Protein AF-A0A7C4IMY2-F1 (afdb_monomer_lite)

Radius of gyration: 18.2 Å; chains: 1; bounding box: 49×24×47 Å

Sequence (149 aa):
MHENELIKAVLPYSKYAHGFFSAMVILLFFYQGSLGLRMRSRRRSGVRPEARSIRRHRKFGPVLVILVISGFSGGIASVFLQWQDYFMYPVHFLNGLTVISLAAVTFLVSRKIRAKETTWRTVHYFIGVLILILLILQAYFGIRMLFAL

Structure (mmCIF, N/CA/C/O backbone):
data_AF-A0A7C4IMY2-F1
#
_entry.id   AF-A0A7C4IMY2-F1
#
loop_
_atom_site.group_PDB
_atom_site.id
_atom_site.type_symbol
_atom_site.label_atom_id
_atom_site.label_alt_id
_atom_site.label_comp_id
_atom_site.label_asym_id
_atom_site.label_entity_id
_atom_site.label_seq_id
_atom_site.pdbx_PDB_ins_code
_atom_site.Cartn_x
_atom_site.Cartn_y
_atom_site.Cartn_z
_atom_site.occupancy
_atom_site.B_iso_or_equiv
_atom_site.auth_seq_id
_atom_site.auth_comp_id
_atom_site.auth_asym_id
_atom_site.auth_atom_id
_atom_site.pdbx_PDB_model_num
ATOM 1 N N . MET A 1 1 ? 31.955 7.241 -21.931 1.00 57.44 1 MET A N 1
ATOM 2 C CA . MET A 1 1 ? 31.625 5.998 -22.675 1.00 57.44 1 MET A CA 1
ATOM 3 C C . MET A 1 1 ? 31.371 4.801 -21.755 1.00 57.44 1 MET A C 1
ATOM 5 O O . MET A 1 1 ? 30.384 4.124 -21.980 1.00 57.44 1 MET A O 1
ATOM 9 N N . HIS A 1 2 ? 32.169 4.559 -20.706 1.00 59.28 2 HIS A N 1
ATOM 10 C CA . HIS A 1 2 ? 31.981 3.406 -19.799 1.00 59.28 2 HIS A CA 1
ATOM 11 C C . HIS A 1 2 ? 30.689 3.433 -18.951 1.00 59.28 2 HIS A C 1
ATOM 13 O O . HIS A 1 2 ? 30.080 2.396 -18.712 1.00 59.28 2 HIS A O 1
ATOM 19 N N . GLU A 1 3 ? 30.232 4.620 -18.547 1.00 61.66 3 GLU A N 1
ATOM 20 C CA . GLU A 1 3 ? 29.032 4.796 -17.710 1.00 61.66 3 GLU A CA 1
ATOM 21 C C . GLU A 1 3 ? 27.736 4.352 -18.417 1.00 61.66 3 GLU A C 1
ATOM 23 O O . GLU A 1 3 ? 26.876 3.713 -17.816 1.00 61.66 3 GLU A O 1
ATOM 28 N N . ASN A 1 4 ? 27.644 4.576 -19.733 1.00 71.31 4 ASN A N 1
ATOM 29 C CA . ASN A 1 4 ? 26.500 4.150 -20.544 1.00 71.31 4 ASN A CA 1
ATOM 30 C C . ASN A 1 4 ? 26.420 2.627 -20.711 1.00 71.31 4 ASN A C 1
ATOM 32 O O . ASN A 1 4 ? 25.322 2.087 -20.819 1.00 71.31 4 ASN A O 1
ATOM 36 N N . GLU A 1 5 ? 27.556 1.931 -20.721 1.00 78.12 5 GLU A N 1
ATOM 37 C CA . GLU A 1 5 ? 27.586 0.471 -20.858 1.00 78.12 5 GLU A CA 1
ATOM 38 C C . GLU A 1 5 ? 27.176 -0.221 -19.550 1.00 78.12 5 GLU A C 1
ATOM 40 O O . GLU A 1 5 ? 26.399 -1.175 -19.574 1.00 78.12 5 GLU A O 1
ATOM 45 N N . LEU A 1 6 ? 27.582 0.327 -18.398 1.00 78.19 6 LEU A N 1
ATOM 46 C CA . LEU A 1 6 ? 27.104 -0.121 -17.084 1.00 78.19 6 LEU A CA 1
ATOM 47 C C . LEU A 1 6 ? 25.593 0.080 -16.921 1.00 78.19 6 LEU A C 1
ATOM 49 O O . LEU A 1 6 ? 24.892 -0.842 -16.506 1.00 78.19 6 LEU A O 1
ATOM 53 N N . ILE A 1 7 ? 25.073 1.258 -17.277 1.00 78.06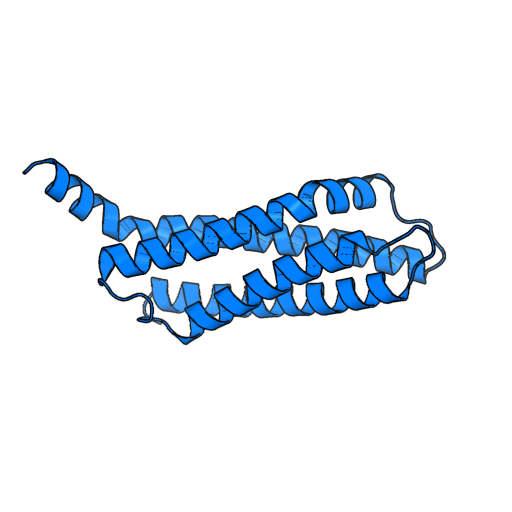 7 ILE A N 1
ATOM 54 C CA . ILE A 1 7 ? 23.635 1.542 -17.189 1.00 78.06 7 ILE A CA 1
ATOM 55 C C . ILE A 1 7 ? 22.845 0.560 -18.063 1.00 78.06 7 ILE A C 1
ATOM 57 O O . ILE A 1 7 ? 21.920 -0.086 -17.571 1.00 78.06 7 ILE A O 1
ATOM 61 N N . LYS A 1 8 ? 23.246 0.357 -19.323 1.00 77.69 8 LYS A N 1
ATOM 62 C CA . LYS A 1 8 ? 22.601 -0.621 -20.216 1.00 77.6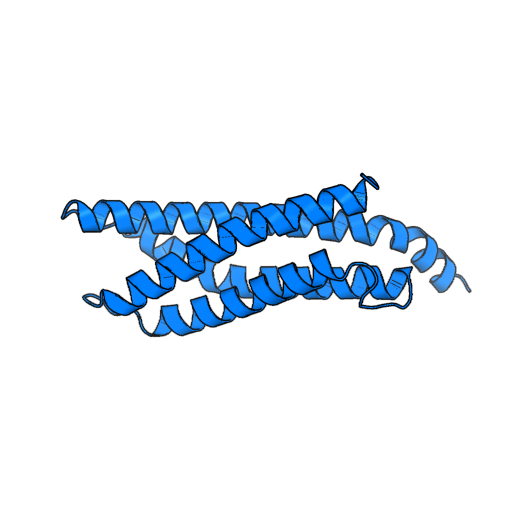9 8 LYS A CA 1
ATOM 63 C C . LYS A 1 8 ? 22.651 -2.050 -19.672 1.00 77.69 8 LYS A C 1
ATOM 65 O O . LYS A 1 8 ? 21.683 -2.785 -19.845 1.00 77.69 8 LYS A O 1
ATOM 70 N N . ALA A 1 9 ? 23.736 -2.436 -19.002 1.00 82.44 9 ALA A N 1
ATOM 71 C CA . ALA A 1 9 ? 23.870 -3.765 -18.413 1.00 82.44 9 ALA A CA 1
ATOM 72 C C . ALA A 1 9 ? 22.959 -3.975 -17.189 1.00 82.44 9 ALA A C 1
ATOM 74 O O . ALA A 1 9 ? 22.466 -5.082 -16.981 1.00 82.44 9 ALA A O 1
ATOM 75 N N . VAL A 1 10 ? 22.707 -2.934 -16.384 1.00 82.94 10 VAL A N 1
ATOM 76 C CA . VAL A 1 10 ? 21.915 -3.044 -15.143 1.00 82.94 10 VAL A CA 1
ATOM 77 C C . VAL A 1 10 ? 20.420 -2.787 -15.360 1.00 82.94 10 VAL A C 1
ATOM 79 O O . VAL A 1 10 ? 19.589 -3.394 -14.681 1.00 82.94 10 VAL A O 1
ATOM 82 N N . LEU A 1 11 ? 20.047 -1.934 -16.320 1.00 83.81 11 LEU A N 1
ATOM 83 C CA . LEU A 1 11 ? 18.653 -1.550 -16.582 1.00 83.81 11 LEU A CA 1
ATOM 84 C C . LEU A 1 11 ? 17.671 -2.731 -16.712 1.00 83.81 11 LEU A C 1
ATOM 86 O O . LEU A 1 11 ? 16.604 -2.656 -16.094 1.00 83.81 11 LEU A O 1
ATOM 90 N N . PRO A 1 12 ? 17.994 -3.845 -17.402 1.00 85.00 12 PRO A N 1
ATOM 91 C CA . PRO A 1 12 ? 17.093 -4.993 -17.509 1.00 85.00 12 PRO A CA 1
ATOM 92 C C . PRO A 1 12 ? 16.742 -5.647 -16.167 1.00 85.00 12 PRO A C 1
ATOM 94 O O . PRO A 1 12 ? 15.715 -6.321 -16.068 1.00 85.00 12 PRO A O 1
ATOM 97 N N . TYR A 1 13 ? 17.568 -5.455 -15.133 1.00 90.00 13 TYR A N 1
ATOM 98 C CA . TYR A 1 13 ? 17.344 -6.012 -13.799 1.00 90.00 13 TYR A CA 1
ATOM 99 C C . TYR A 1 13 ? 16.444 -5.140 -12.915 1.00 90.00 13 TYR A C 1
ATOM 101 O O . TYR A 1 13 ? 15.894 -5.635 -11.928 1.00 90.00 13 TYR A O 1
ATOM 109 N N . SER A 1 14 ? 16.234 -3.871 -13.283 1.00 90.31 14 SER A N 1
ATOM 110 C CA . SER A 1 14 ? 15.395 -2.928 -12.527 1.00 90.31 14 SER A CA 1
ATOM 111 C C . SER A 1 14 ? 13.966 -3.444 -12.325 1.00 90.31 14 SER A C 1
ATOM 113 O O . SER A 1 14 ? 13.435 -3.363 -11.217 1.00 90.31 14 SER A O 1
ATOM 115 N N . LYS A 1 15 ? 13.379 -4.093 -13.342 1.00 90.25 15 LYS A N 1
ATOM 116 C CA . LYS A 1 15 ? 12.045 -4.711 -13.257 1.00 90.25 15 LYS A CA 1
ATOM 117 C C . LYS A 1 15 ? 11.963 -5.810 -12.192 1.00 90.25 15 LYS A C 1
ATOM 119 O O . LYS A 1 15 ? 10.968 -5.889 -11.475 1.00 90.25 15 LYS A O 1
ATOM 124 N N . TYR A 1 16 ? 13.012 -6.625 -12.038 1.00 93.62 16 TYR A N 1
ATOM 125 C CA . TYR A 1 16 ? 13.053 -7.679 -11.020 1.00 93.62 16 TYR A CA 1
ATOM 126 C C . TYR A 1 16 ? 13.269 -7.093 -9.627 1.00 93.62 16 TYR A C 1
ATOM 128 O O . TYR A 1 16 ? 12.611 -7.522 -8.682 1.00 93.62 16 TYR A O 1
ATOM 136 N N . ALA A 1 17 ? 14.132 -6.080 -9.500 1.00 94.50 17 ALA A N 1
ATOM 137 C CA . ALA A 1 17 ? 14.343 -5.373 -8.240 1.00 94.50 17 ALA A CA 1
ATOM 138 C C . ALA A 1 17 ? 13.050 -4.692 -7.754 1.00 94.50 17 ALA A C 1
ATOM 140 O O . ALA A 1 17 ? 12.644 -4.881 -6.605 1.00 94.50 1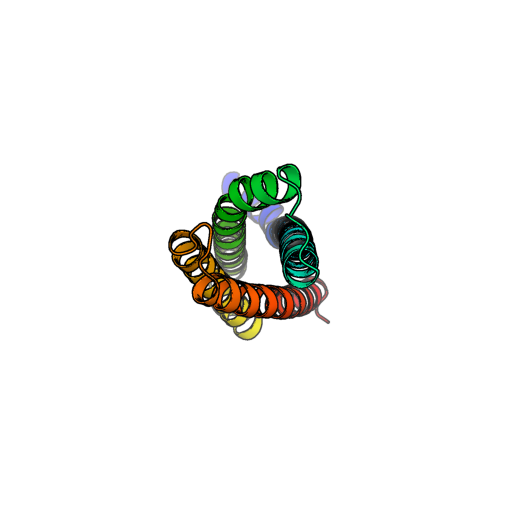7 ALA A O 1
ATOM 141 N N . HIS A 1 18 ? 12.358 -3.969 -8.642 1.00 95.25 18 HIS A N 1
ATOM 142 C CA . HIS A 1 18 ? 11.052 -3.374 -8.362 1.00 95.25 18 HIS A CA 1
ATOM 143 C C . HIS A 1 18 ? 10.004 -4.438 -8.006 1.00 95.25 18 HIS A C 1
ATOM 145 O O . HIS A 1 18 ? 9.288 -4.281 -7.014 1.00 95.25 18 HIS A O 1
ATOM 151 N N . GLY A 1 19 ? 9.927 -5.529 -8.776 1.00 96.25 19 GLY A N 1
ATOM 152 C CA . GLY A 1 19 ? 8.991 -6.626 -8.530 1.00 96.25 19 GLY A CA 1
ATOM 153 C C . GLY A 1 19 ? 9.209 -7.291 -7.169 1.00 96.25 19 GLY A C 1
ATOM 154 O O . GLY A 1 19 ? 8.261 -7.446 -6.399 1.00 96.25 19 GLY A O 1
ATOM 155 N N . PHE A 1 20 ? 10.460 -7.610 -6.826 1.00 97.19 20 PHE A N 1
ATOM 156 C CA . PHE A 1 20 ? 10.823 -8.198 -5.536 1.00 97.19 20 PHE A CA 1
ATOM 157 C C . PHE A 1 20 ? 10.5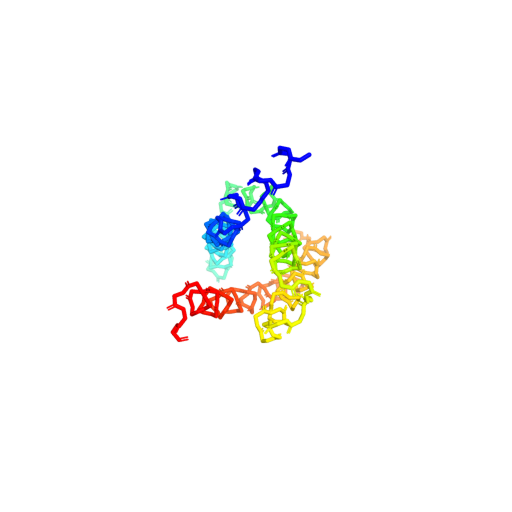11 -7.257 -4.367 1.00 97.19 20 PHE A C 1
ATOM 159 O O . PHE A 1 20 ? 9.856 -7.660 -3.402 1.00 97.19 20 PHE A O 1
ATOM 166 N N . PHE A 1 21 ? 10.919 -5.988 -4.465 1.00 98.19 21 PHE A N 1
ATOM 167 C CA . PHE A 1 21 ? 10.608 -4.979 -3.453 1.00 98.19 21 PHE A CA 1
ATOM 168 C C . PHE A 1 21 ? 9.093 -4.850 -3.245 1.00 98.19 21 PHE A C 1
ATOM 170 O O . PHE A 1 21 ? 8.607 -4.911 -2.114 1.00 98.19 21 PHE A O 1
ATOM 177 N N . SER A 1 22 ? 8.332 -4.738 -4.334 1.00 98.12 22 SER A N 1
ATOM 178 C CA . SER A 1 22 ? 6.876 -4.591 -4.281 1.00 98.12 22 SER A CA 1
ATOM 179 C C . SER A 1 22 ? 6.197 -5.826 -3.691 1.00 98.12 22 SER A C 1
ATOM 181 O O . SER A 1 22 ? 5.287 -5.683 -2.878 1.00 98.12 22 SER A O 1
ATOM 183 N N . ALA A 1 23 ? 6.676 -7.034 -4.003 1.00 98.25 23 ALA A N 1
ATOM 184 C CA . ALA A 1 23 ? 6.185 -8.266 -3.388 1.00 98.25 23 ALA A CA 1
ATOM 185 C C . ALA A 1 23 ? 6.389 -8.266 -1.863 1.00 98.25 23 ALA A C 1
ATOM 187 O O . ALA A 1 23 ? 5.463 -8.589 -1.116 1.00 98.25 23 ALA A O 1
ATOM 188 N N . MET A 1 24 ? 7.558 -7.832 -1.377 1.00 98.69 24 MET A N 1
ATOM 189 C CA . MET A 1 24 ? 7.810 -7.690 0.063 1.00 98.69 24 MET A CA 1
ATOM 190 C C . MET A 1 24 ? 6.867 -6.669 0.708 1.00 98.69 24 MET A C 1
ATOM 192 O O . MET A 1 24 ? 6.284 -6.943 1.758 1.00 98.69 24 MET A O 1
ATOM 196 N N . VAL A 1 25 ? 6.658 -5.515 0.068 1.00 98.69 25 VAL A N 1
ATOM 197 C CA . VAL A 1 25 ? 5.709 -4.501 0.551 1.00 98.69 25 VAL A CA 1
ATOM 198 C C . VAL A 1 25 ? 4.290 -5.069 0.622 1.00 98.69 25 VAL A C 1
ATOM 200 O O . VAL A 1 25 ? 3.626 -4.902 1.644 1.00 98.69 25 VAL A O 1
ATOM 203 N N . ILE A 1 26 ? 3.840 -5.805 -0.397 1.00 98.75 26 ILE A N 1
ATOM 204 C CA . ILE A 1 26 ? 2.521 -6.455 -0.417 1.00 98.75 26 ILE A CA 1
ATOM 205 C C . ILE A 1 26 ? 2.361 -7.409 0.772 1.00 98.75 26 ILE A C 1
ATOM 207 O O . ILE A 1 26 ? 1.376 -7.309 1.507 1.00 98.75 26 ILE A O 1
ATOM 211 N N . LEU A 1 27 ? 3.341 -8.279 1.032 1.00 98.75 27 LEU A N 1
ATOM 212 C CA . LEU A 1 27 ? 3.308 -9.184 2.188 1.00 98.75 27 LEU A CA 1
ATOM 213 C C . LEU A 1 27 ? 3.216 -8.422 3.518 1.00 98.75 27 LEU A C 1
ATOM 215 O O . LEU A 1 27 ? 2.460 -8.809 4.414 1.00 98.75 27 LEU A O 1
ATOM 219 N N . LEU A 1 28 ? 3.931 -7.301 3.644 1.00 98.75 28 LEU A N 1
ATOM 220 C CA . LEU A 1 28 ? 3.844 -6.444 4.825 1.00 98.75 28 LEU A CA 1
ATOM 221 C C . LEU A 1 28 ? 2.457 -5.796 4.975 1.00 98.75 28 LEU A C 1
ATOM 223 O O . LEU A 1 28 ? 1.964 -5.686 6.103 1.00 98.75 28 LEU A O 1
ATOM 227 N N . PHE A 1 29 ? 1.799 -5.413 3.876 1.00 98.75 29 PHE A N 1
ATOM 228 C CA . PHE A 1 29 ? 0.411 -4.938 3.894 1.00 98.75 29 PHE A CA 1
ATOM 229 C C . PHE A 1 29 ? -0.552 -6.026 4.370 1.00 98.75 29 PHE A C 1
ATOM 231 O O . PHE A 1 29 ? -1.377 -5.755 5.244 1.00 98.75 29 PHE A O 1
ATOM 238 N N . PHE A 1 30 ? -0.413 -7.266 3.892 1.00 98.81 30 PHE A N 1
ATOM 239 C CA . PHE A 1 30 ? -1.211 -8.396 4.382 1.00 98.81 30 PHE A CA 1
ATOM 240 C C . PHE A 1 30 ? -0.986 -8.656 5.871 1.00 98.81 30 PHE A C 1
ATOM 242 O O . PHE A 1 30 ? -1.945 -8.834 6.627 1.00 98.81 30 PHE A O 1
ATOM 249 N N . TYR A 1 31 ? 0.264 -8.592 6.331 1.00 98.69 31 TYR A N 1
ATOM 250 C CA . TYR A 1 31 ? 0.570 -8.674 7.755 1.00 98.69 31 TYR A CA 1
ATOM 251 C C . TYR A 1 31 ? -0.118 -7.551 8.551 1.00 98.69 31 TYR A C 1
ATOM 253 O O . TYR A 1 31 ? -0.762 -7.829 9.567 1.00 98.69 31 TYR A O 1
ATOM 261 N N . GLN A 1 32 ? -0.072 -6.300 8.083 1.00 98.56 32 GLN A N 1
ATOM 262 C CA . GLN A 1 32 ? -0.780 -5.183 8.721 1.00 98.56 32 GLN A CA 1
ATOM 263 C C . GLN A 1 32 ? -2.301 -5.353 8.715 1.00 98.56 32 GLN A C 1
ATOM 265 O O . GLN A 1 32 ? -2.950 -5.088 9.733 1.00 98.56 32 GLN A O 1
ATOM 270 N N . GLY A 1 33 ? -2.859 -5.856 7.615 1.00 98.50 33 GLY A N 1
ATOM 271 C CA . GLY A 1 33 ? -4.263 -6.232 7.498 1.00 98.50 33 GLY A CA 1
ATOM 272 C C . GLY A 1 33 ? -4.656 -7.282 8.536 1.00 98.50 33 GLY A C 1
ATOM 273 O O . GLY A 1 33 ? -5.651 -7.109 9.240 1.00 98.50 33 GLY A O 1
ATOM 274 N N . SER A 1 34 ? -3.827 -8.313 8.724 1.00 98.56 34 SER A N 1
ATOM 275 C CA . SER A 1 34 ? -4.057 -9.366 9.723 1.00 98.56 34 SER A CA 1
ATOM 276 C C . SER A 1 34 ? -4.106 -8.817 11.157 1.00 98.56 34 SER A C 1
ATOM 278 O O . SER A 1 34 ? -4.986 -9.189 11.941 1.00 98.56 34 SER A O 1
ATOM 280 N N . LEU A 1 35 ? -3.226 -7.862 11.498 1.00 98.44 35 LEU A N 1
ATOM 281 C CA . LEU A 1 35 ? -3.253 -7.174 12.792 1.00 98.44 35 LEU A CA 1
ATOM 282 C C . LEU A 1 35 ? -4.551 -6.369 12.949 1.00 98.44 35 LEU A C 1
ATOM 284 O O . LEU A 1 35 ? -5.193 -6.428 14.002 1.00 98.44 35 LEU A O 1
ATOM 288 N N . GLY A 1 36 ? -4.958 -5.652 11.896 1.00 97.44 36 GLY A N 1
ATOM 289 C CA . GLY A 1 36 ? -6.221 -4.916 11.816 1.00 97.44 36 GLY A CA 1
ATOM 290 C C . GLY A 1 36 ? -7.441 -5.798 12.083 1.00 97.44 36 GLY A C 1
ATOM 291 O O . GLY A 1 36 ? -8.253 -5.491 12.964 1.00 97.44 36 GLY A O 1
ATOM 292 N N . LEU A 1 37 ? -7.533 -6.928 11.378 1.00 97.94 37 LEU A N 1
ATOM 293 C CA . LEU A 1 37 ? -8.607 -7.913 11.511 1.00 97.94 37 LEU A CA 1
ATOM 294 C C . LEU A 1 37 ? -8.655 -8.515 12.914 1.00 97.94 37 LEU A C 1
ATOM 296 O O . LEU A 1 37 ? -9.717 -8.512 13.538 1.00 97.94 37 LEU A O 1
ATOM 300 N N . ARG A 1 38 ? -7.511 -8.936 13.468 1.00 97.12 38 ARG A N 1
ATOM 301 C CA . ARG A 1 38 ? -7.433 -9.478 14.834 1.00 97.12 38 ARG A CA 1
ATOM 302 C C . ARG A 1 38 ? -7.923 -8.467 15.872 1.00 97.12 38 ARG A C 1
ATOM 304 O O . ARG A 1 38 ? -8.696 -8.812 16.767 1.00 97.12 38 ARG A O 1
ATOM 311 N N . MET A 1 39 ? -7.517 -7.201 15.745 1.00 96.00 39 MET A N 1
ATOM 312 C CA . MET A 1 39 ? -7.987 -6.134 16.632 1.00 96.00 39 MET A CA 1
ATOM 313 C C . MET A 1 39 ? -9.487 -5.867 16.487 1.00 96.00 39 MET A C 1
ATOM 315 O O . MET A 1 39 ? -10.152 -5.599 17.488 1.00 96.00 39 MET A O 1
ATOM 319 N N . ARG A 1 40 ? -10.023 -5.897 15.262 1.00 95.38 40 ARG A N 1
ATOM 320 C CA . ARG A 1 40 ? -11.457 -5.711 15.003 1.00 95.38 40 ARG A CA 1
ATOM 321 C C . ARG A 1 40 ? -12.272 -6.867 15.581 1.00 95.38 40 ARG A C 1
ATOM 323 O O . ARG A 1 40 ? -13.255 -6.603 16.267 1.00 95.38 40 ARG A O 1
ATOM 330 N N . SER A 1 41 ? -11.827 -8.104 15.366 1.00 96.12 41 SER A N 1
ATOM 331 C CA . SER A 1 41 ? -12.470 -9.319 15.872 1.00 96.12 41 SER A CA 1
ATOM 332 C C . SER A 1 41 ? -12.582 -9.304 17.394 1.00 96.12 41 SER A C 1
ATOM 334 O O . SER A 1 41 ? -13.683 -9.436 17.917 1.00 96.12 41 SER A O 1
ATOM 336 N N . ARG A 1 42 ? -11.478 -9.032 18.111 1.00 96.00 42 ARG A N 1
ATOM 337 C CA . ARG A 1 42 ? -11.497 -8.949 19.583 1.00 96.00 42 ARG A CA 1
ATOM 338 C C . ARG A 1 42 ? -12.470 -7.881 20.097 1.00 96.00 42 ARG A C 1
ATOM 340 O O . ARG A 1 42 ? -13.241 -8.154 21.006 1.00 96.00 42 ARG A O 1
ATOM 347 N N . ARG A 1 43 ? -12.505 -6.685 19.488 1.00 93.06 43 ARG A N 1
ATOM 348 C CA . ARG A 1 43 ? -13.467 -5.636 19.897 1.00 93.06 43 ARG A CA 1
ATOM 349 C C . ARG A 1 43 ? -14.914 -6.076 19.712 1.00 93.06 43 ARG A C 1
ATOM 351 O O . ARG A 1 43 ? -15.731 -5.792 20.577 1.00 93.06 43 ARG A O 1
ATOM 358 N N . ARG A 1 44 ? -15.223 -6.741 18.594 1.00 93.81 44 ARG A N 1
ATOM 359 C CA . ARG A 1 44 ? -16.574 -7.248 18.312 1.00 93.81 44 ARG A CA 1
ATOM 360 C C . ARG A 1 44 ? -17.001 -8.344 19.287 1.00 93.81 44 ARG A C 1
ATOM 362 O O . ARG A 1 44 ? -18.182 -8.434 19.577 1.00 93.81 44 ARG A O 1
ATOM 369 N N . SER A 1 45 ? -16.057 -9.107 19.833 1.00 95.81 45 SER A N 1
ATOM 370 C CA . SER A 1 45 ? -16.319 -10.110 20.870 1.00 95.81 45 SER A CA 1
ATOM 371 C C . SER A 1 45 ? -16.284 -9.548 22.301 1.00 95.81 45 SER A C 1
ATOM 373 O O . SER A 1 45 ? -16.172 -10.319 23.247 1.00 95.81 45 SER A O 1
ATOM 375 N N . GLY A 1 46 ? -16.275 -8.221 22.489 1.00 93.62 46 GLY A N 1
ATOM 376 C CA . GLY A 1 46 ? -16.194 -7.588 23.815 1.00 93.62 46 GLY A CA 1
ATOM 377 C C . GLY A 1 46 ? -14.819 -7.671 24.494 1.00 93.62 46 GLY A C 1
ATOM 378 O O . GLY A 1 46 ? -14.640 -7.171 25.603 1.00 93.62 46 GLY A O 1
ATOM 379 N N . VAL A 1 47 ? -13.812 -8.246 23.830 1.00 94.56 47 VAL A N 1
ATOM 380 C CA . VAL A 1 47 ? -12.466 -8.443 24.381 1.00 94.56 47 VAL A CA 1
ATOM 381 C C . VAL A 1 47 ? -11.555 -7.278 23.993 1.00 94.56 47 VAL A C 1
ATOM 383 O O . VAL A 1 47 ? -11.485 -6.844 22.838 1.00 94.56 47 VAL A O 1
ATOM 386 N N . ARG A 1 48 ? -10.779 -6.764 24.953 1.00 92.50 48 ARG A N 1
ATOM 387 C CA . ARG A 1 48 ? -9.778 -5.727 24.660 1.00 92.50 48 ARG A CA 1
ATOM 388 C C . ARG A 1 48 ? -8.711 -6.276 23.694 1.00 92.50 48 ARG A C 1
ATOM 390 O O . ARG A 1 48 ? -8.174 -7.358 23.930 1.00 92.50 48 ARG A O 1
ATOM 397 N N . PRO A 1 49 ? -8.364 -5.559 22.608 1.00 93.69 49 PRO A N 1
ATOM 398 C CA . PRO A 1 49 ? -7.296 -6.001 21.721 1.00 93.69 49 PRO A CA 1
ATOM 399 C C . PRO A 1 49 ? -5.936 -6.012 22.410 1.00 93.69 49 PRO A C 1
ATOM 401 O O . PRO A 1 49 ? -5.641 -5.157 23.242 1.00 93.69 49 PRO A O 1
ATOM 404 N N . GLU A 1 50 ? -5.076 -6.928 21.980 1.00 95.00 50 GLU A N 1
ATOM 405 C CA . GLU A 1 50 ? -3.704 -7.039 22.469 1.00 95.00 50 GLU A CA 1
ATOM 406 C C . GLU A 1 50 ? -2.915 -5.739 22.247 1.00 95.00 50 GLU A C 1
ATOM 408 O O . GLU A 1 50 ? -2.792 -5.247 21.118 1.00 95.00 50 GLU A O 1
ATOM 413 N N . ALA A 1 51 ? -2.291 -5.229 23.312 1.00 95.31 51 ALA A N 1
ATOM 414 C CA . ALA A 1 51 ? -1.470 -4.020 23.257 1.00 95.31 51 ALA A CA 1
ATOM 415 C C . ALA A 1 51 ? -0.316 -4.139 22.243 1.00 95.31 51 ALA A C 1
ATOM 417 O O . ALA A 1 51 ? 0.013 -3.175 21.549 1.00 95.31 51 ALA A O 1
ATOM 418 N N . ARG A 1 52 ? 0.273 -5.337 22.100 1.00 95.94 52 ARG A N 1
ATOM 419 C CA . ARG A 1 52 ? 1.336 -5.616 21.118 1.00 95.94 52 ARG A CA 1
ATOM 420 C C . ARG A 1 52 ? 0.847 -5.437 19.680 1.00 95.94 52 ARG A C 1
ATOM 422 O O . ARG A 1 52 ? 1.550 -4.814 18.885 1.00 95.94 52 ARG A O 1
ATOM 429 N N . SER A 1 53 ? -0.345 -5.939 19.364 1.00 95.94 53 SER A N 1
ATOM 430 C CA . SER A 1 53 ? -0.958 -5.828 18.036 1.00 95.94 53 SER A CA 1
ATOM 431 C C . SER A 1 53 ? -1.290 -4.371 17.702 1.00 95.94 53 SER A C 1
ATOM 433 O O . SER A 1 53 ? -0.927 -3.893 16.629 1.00 95.94 53 SER A O 1
ATOM 435 N N . ILE A 1 54 ? -1.850 -3.621 18.661 1.00 95.75 5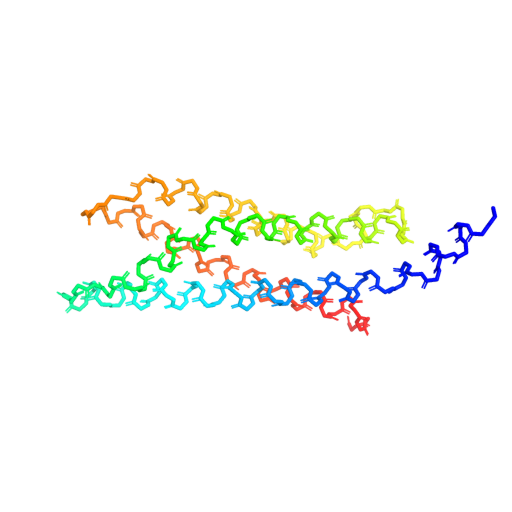4 ILE A N 1
ATOM 436 C CA . ILE A 1 54 ? -2.091 -2.175 18.514 1.00 95.75 54 ILE A CA 1
ATOM 437 C C . ILE A 1 54 ? -0.780 -1.425 18.252 1.00 95.75 54 ILE A C 1
ATOM 439 O O . ILE A 1 54 ? -0.699 -0.633 17.312 1.00 95.75 54 ILE A O 1
ATOM 443 N N . ARG A 1 55 ? 0.253 -1.673 19.069 1.00 97.38 55 ARG A N 1
ATOM 444 C CA . ARG A 1 55 ? 1.551 -0.995 18.956 1.00 97.38 55 ARG A CA 1
ATOM 445 C C . ARG A 1 55 ? 2.202 -1.256 17.603 1.00 97.38 55 ARG A C 1
ATOM 447 O O . ARG A 1 55 ? 2.655 -0.316 16.963 1.00 97.38 55 ARG A O 1
ATOM 454 N N . ARG A 1 56 ? 2.229 -2.515 17.158 1.00 98.19 56 ARG A N 1
ATOM 455 C CA . ARG A 1 56 ? 2.792 -2.897 15.855 1.00 98.19 56 ARG A CA 1
ATOM 456 C C . ARG A 1 56 ? 2.036 -2.250 14.703 1.00 98.19 56 ARG A C 1
ATOM 458 O O . ARG A 1 56 ? 2.675 -1.713 13.806 1.00 98.19 56 ARG A O 1
ATOM 465 N N . HIS A 1 57 ? 0.706 -2.257 14.754 1.00 97.88 57 HIS A N 1
ATOM 466 C CA . HIS A 1 57 ? -0.100 -1.678 13.688 1.00 97.88 57 HIS A CA 1
ATOM 467 C C . HIS A 1 57 ? 0.114 -0.167 13.557 1.00 97.88 57 HIS A C 1
ATOM 469 O O . HIS A 1 57 ? 0.381 0.344 12.475 1.00 97.88 57 HIS A O 1
ATOM 475 N N . ARG A 1 58 ? 0.108 0.546 14.689 1.00 96.56 58 ARG A N 1
ATOM 476 C CA . ARG A 1 58 ? 0.337 1.997 14.718 1.00 96.56 58 ARG A CA 1
ATOM 477 C C . ARG A 1 58 ? 1.766 2.395 14.357 1.00 96.56 58 ARG A C 1
ATOM 479 O O . ARG A 1 58 ? 1.947 3.409 13.700 1.00 96.56 58 ARG A O 1
ATOM 486 N N . LYS A 1 59 ? 2.769 1.623 14.791 1.00 97.25 59 LYS A N 1
ATOM 487 C CA . LYS A 1 59 ? 4.183 1.934 14.535 1.00 97.25 59 LYS A CA 1
ATOM 488 C C . LYS A 1 59 ? 4.553 1.734 13.065 1.00 97.25 59 LYS A C 1
ATOM 490 O O . LYS A 1 59 ? 5.242 2.570 12.499 1.00 97.25 59 LYS A O 1
ATOM 495 N N . PHE A 1 60 ? 4.119 0.627 12.464 1.00 98.00 60 PHE A N 1
ATOM 496 C CA . PHE A 1 60 ? 4.553 0.247 11.117 1.00 98.00 60 PHE A CA 1
ATOM 497 C C . PHE A 1 60 ? 3.602 0.703 10.005 1.00 98.00 60 PHE A C 1
ATOM 499 O O . PHE A 1 60 ? 4.038 0.796 8.864 1.00 98.00 60 PHE A O 1
ATOM 506 N N . GLY A 1 61 ? 2.342 1.033 10.309 1.00 97.50 61 GLY A N 1
ATOM 507 C CA . GLY A 1 61 ? 1.389 1.546 9.317 1.00 97.50 61 GLY A CA 1
ATOM 508 C C . GLY A 1 61 ? 1.918 2.739 8.503 1.00 97.50 61 GLY A C 1
ATOM 509 O O . GLY A 1 61 ? 1.917 2.656 7.278 1.00 97.50 61 GLY A O 1
ATOM 510 N N . PRO A 1 62 ? 2.441 3.811 9.136 1.00 97.69 62 PRO A N 1
ATOM 511 C CA . PRO A 1 62 ? 3.007 4.953 8.410 1.00 97.69 62 PRO A CA 1
ATOM 512 C C . PRO A 1 62 ? 4.216 4.585 7.540 1.00 97.69 62 PRO A C 1
ATOM 514 O O . PRO A 1 62 ? 4.367 5.110 6.442 1.00 97.69 62 PRO A O 1
ATOM 517 N N . VAL A 1 63 ? 5.047 3.641 7.998 1.00 98.50 63 VAL A N 1
ATOM 518 C CA . VAL A 1 63 ? 6.204 3.151 7.232 1.00 98.50 63 VAL A CA 1
ATOM 519 C C . VAL A 1 63 ? 5.746 2.472 5.942 1.00 98.50 63 VAL A C 1
ATOM 521 O O . VAL A 1 63 ? 6.336 2.707 4.895 1.00 98.50 63 VAL A O 1
ATOM 524 N N . LEU A 1 64 ? 4.663 1.689 5.979 1.00 98.19 64 LEU A N 1
ATOM 525 C CA . LEU A 1 64 ? 4.139 1.044 4.771 1.00 98.19 64 LEU A CA 1
ATOM 526 C C . LEU A 1 64 ? 3.622 2.034 3.729 1.00 98.19 64 LEU A C 1
ATOM 528 O O . LEU A 1 64 ? 3.746 1.761 2.540 1.00 98.19 64 LEU A O 1
ATOM 532 N N . VAL A 1 65 ? 3.079 3.178 4.155 1.00 98.38 65 VAL A N 1
ATOM 533 C CA . VAL A 1 65 ? 2.661 4.237 3.223 1.00 98.38 65 VAL A CA 1
ATOM 534 C C . VAL A 1 65 ? 3.865 4.798 2.474 1.00 98.38 65 VAL A C 1
ATOM 536 O O . VAL A 1 65 ? 3.809 4.953 1.260 1.00 98.38 65 VAL A O 1
ATOM 539 N N . ILE A 1 66 ? 4.975 5.033 3.175 1.00 98.69 66 ILE A N 1
ATOM 540 C CA . ILE A 1 66 ? 6.221 5.476 2.540 1.00 98.69 66 ILE A CA 1
ATOM 541 C C . ILE A 1 66 ? 6.722 4.400 1.573 1.00 98.69 66 ILE A C 1
ATOM 543 O O . ILE A 1 66 ? 6.984 4.701 0.415 1.00 98.69 66 ILE A O 1
ATOM 547 N N . LEU A 1 67 ? 6.784 3.140 2.013 1.00 98.69 67 LEU A N 1
ATOM 548 C CA . LEU A 1 67 ? 7.293 2.044 1.187 1.00 98.69 67 LEU A CA 1
ATOM 549 C C . LEU A 1 67 ? 6.472 1.820 -0.087 1.00 98.69 67 LEU A C 1
ATOM 551 O O . LEU A 1 67 ? 7.059 1.590 -1.140 1.00 98.69 67 LEU A O 1
ATOM 555 N N . VAL A 1 68 ? 5.138 1.897 -0.027 1.00 98.69 68 VAL A N 1
ATOM 556 C CA . VAL A 1 68 ? 4.306 1.712 -1.228 1.00 98.69 68 VAL A CA 1
ATOM 557 C C . VAL A 1 68 ? 4.437 2.884 -2.202 1.00 98.69 68 VAL A C 1
ATOM 559 O O . VAL A 1 68 ? 4.477 2.657 -3.408 1.00 98.69 68 VAL A O 1
ATOM 562 N N . ILE A 1 69 ? 4.597 4.116 -1.702 1.00 98.62 69 ILE A N 1
ATOM 563 C CA . ILE A 1 69 ? 4.897 5.287 -2.541 1.00 98.62 69 ILE A CA 1
ATOM 564 C C . ILE A 1 69 ? 6.275 5.129 -3.193 1.00 98.62 69 ILE A C 1
ATOM 566 O O . ILE A 1 69 ? 6.400 5.317 -4.398 1.00 98.62 69 ILE A O 1
ATOM 570 N N . SER A 1 70 ? 7.296 4.719 -2.435 1.00 98.50 70 SER A N 1
ATOM 571 C CA . SER A 1 70 ? 8.628 4.440 -2.982 1.00 98.50 70 SER A CA 1
ATOM 572 C C . SER A 1 70 ? 8.597 3.332 -4.036 1.00 98.50 70 SER A C 1
ATOM 574 O O . SER A 1 70 ? 9.252 3.457 -5.067 1.00 98.50 70 SER A O 1
ATOM 576 N N . GLY A 1 71 ? 7.810 2.276 -3.811 1.00 97.88 71 GLY A N 1
ATOM 577 C CA . GLY A 1 71 ? 7.609 1.199 -4.779 1.00 97.88 71 GLY A CA 1
ATOM 578 C C . GLY A 1 71 ? 6.992 1.704 -6.078 1.00 97.88 71 GLY A C 1
ATOM 579 O O . GLY A 1 71 ? 7.522 1.418 -7.148 1.00 97.88 71 GLY A O 1
ATOM 580 N N . PHE A 1 72 ? 5.934 2.512 -5.985 1.00 98.00 72 PHE A N 1
ATOM 581 C CA . PHE A 1 72 ? 5.300 3.151 -7.138 1.00 98.00 72 PHE A CA 1
ATOM 582 C C . PHE A 1 72 ? 6.281 4.042 -7.913 1.00 98.00 72 PHE A C 1
ATOM 584 O O . PHE A 1 72 ? 6.444 3.859 -9.117 1.00 98.00 72 PHE A O 1
ATOM 591 N N . SER A 1 73 ? 7.009 4.930 -7.228 1.00 97.19 73 SER A N 1
ATOM 592 C CA . SER A 1 73 ? 8.022 5.786 -7.859 1.00 97.19 73 SER A CA 1
ATOM 593 C C . SER A 1 73 ? 9.143 4.978 -8.520 1.00 97.19 73 SER A C 1
ATOM 595 O O . SER A 1 73 ? 9.564 5.304 -9.626 1.00 97.19 73 SER A O 1
ATOM 597 N N . GLY A 1 74 ? 9.602 3.896 -7.883 1.00 95.06 74 GLY A N 1
ATOM 598 C CA . GLY A 1 74 ? 10.593 2.986 -8.461 1.00 95.06 74 GLY A CA 1
ATOM 599 C C . GLY A 1 74 ? 10.077 2.252 -9.702 1.00 95.06 74 GLY A C 1
ATOM 600 O O . GLY A 1 74 ? 10.834 2.044 -10.649 1.00 95.06 74 GLY A O 1
ATOM 601 N N . GLY A 1 75 ? 8.787 1.906 -9.733 1.00 94.38 75 GLY A N 1
ATOM 602 C CA . GLY A 1 75 ? 8.131 1.332 -10.908 1.00 94.38 75 GLY A CA 1
ATOM 603 C C . GLY A 1 75 ? 8.105 2.313 -12.078 1.00 94.38 75 GLY A C 1
ATOM 604 O O . GLY A 1 75 ? 8.559 1.972 -13.166 1.00 94.38 75 GLY A O 1
ATOM 605 N N . ILE A 1 76 ? 7.678 3.557 -11.832 1.00 95.06 76 ILE A N 1
ATOM 606 C CA . ILE A 1 76 ? 7.707 4.642 -12.828 1.00 95.06 76 ILE A CA 1
ATOM 607 C C . ILE A 1 76 ? 9.121 4.837 -13.377 1.00 95.06 76 ILE A C 1
ATOM 609 O O . ILE A 1 76 ? 9.309 4.848 -14.592 1.00 95.06 76 ILE A O 1
ATOM 613 N N . ALA A 1 77 ? 10.115 4.953 -12.492 1.00 92.94 77 ALA A N 1
ATOM 614 C CA . ALA A 1 77 ? 11.506 5.128 -12.893 1.00 92.94 77 ALA A CA 1
ATOM 615 C C . ALA A 1 77 ? 12.002 3.955 -13.754 1.00 92.94 77 ALA A C 1
ATOM 617 O O . ALA A 1 77 ? 12.658 4.179 -14.765 1.00 92.94 77 ALA A O 1
ATOM 618 N N . SER A 1 78 ? 11.648 2.716 -13.398 1.00 91.25 78 SER A N 1
ATOM 619 C CA . SER A 1 78 ? 12.045 1.523 -14.158 1.00 91.25 78 SER A CA 1
ATOM 620 C C . SER A 1 78 ? 11.466 1.529 -15.577 1.00 91.25 78 SER A C 1
ATOM 622 O O . SER A 1 78 ? 12.189 1.262 -16.535 1.00 91.25 78 SER A O 1
ATOM 624 N N . VAL A 1 79 ? 10.182 1.874 -15.731 1.00 91.25 79 VAL A N 1
ATOM 625 C CA . VAL A 1 79 ? 9.531 1.930 -17.052 1.00 91.25 79 VAL A CA 1
ATOM 626 C C . VAL A 1 79 ? 10.103 3.079 -17.882 1.00 91.25 79 VAL A C 1
ATOM 628 O O . VAL A 1 79 ? 10.505 2.857 -19.023 1.00 91.25 79 VAL A O 1
ATOM 631 N N . PHE A 1 80 ? 10.228 4.275 -17.300 1.00 90.88 80 PHE A N 1
ATOM 632 C CA . PHE A 1 80 ? 10.750 5.441 -18.007 1.00 90.88 80 PHE A CA 1
ATOM 633 C C . PHE A 1 80 ? 12.197 5.237 -18.468 1.00 90.88 80 PHE A C 1
ATOM 635 O O . PHE A 1 80 ? 12.520 5.499 -19.621 1.00 90.88 80 PHE A O 1
ATOM 642 N N . LEU A 1 81 ? 13.073 4.710 -17.610 1.00 88.69 81 LEU A N 1
ATOM 643 C CA . LEU A 1 81 ? 14.468 4.480 -17.986 1.00 88.69 81 LEU A CA 1
ATOM 644 C C . LEU A 1 81 ? 14.612 3.446 -19.110 1.00 88.69 81 LEU A C 1
ATOM 646 O O . LEU A 1 81 ? 15.523 3.568 -19.925 1.00 88.69 81 LEU A O 1
ATOM 650 N N . GLN A 1 82 ? 13.725 2.451 -19.172 1.00 86.50 82 GLN A N 1
ATOM 651 C CA . GLN A 1 82 ? 13.807 1.393 -20.174 1.00 86.50 82 GLN A CA 1
ATOM 652 C C . GLN A 1 82 ? 13.107 1.751 -21.497 1.00 86.50 82 GLN A C 1
ATOM 654 O O . GLN A 1 82 ? 13.600 1.366 -22.554 1.00 86.50 82 GLN A O 1
ATOM 659 N N . TRP A 1 83 ? 11.986 2.473 -21.455 1.00 87.12 83 TRP A N 1
ATOM 660 C CA . TRP A 1 83 ? 11.126 2.692 -22.628 1.00 87.12 83 TRP A CA 1
ATOM 661 C C . TRP A 1 83 ? 10.889 4.168 -22.969 1.00 87.12 83 TRP A C 1
ATOM 663 O O . TRP A 1 83 ? 10.253 4.452 -23.976 1.00 87.12 83 TRP A O 1
ATOM 673 N N . GLN A 1 84 ? 11.388 5.103 -22.152 1.00 87.69 84 GLN A N 1
ATOM 674 C CA . GLN A 1 84 ? 11.155 6.552 -22.282 1.00 87.69 84 GLN A CA 1
ATOM 675 C C . GLN A 1 84 ? 9.663 6.937 -22.306 1.00 87.69 84 GLN A C 1
ATOM 677 O O . GLN A 1 84 ? 9.290 8.000 -22.794 1.00 87.69 84 GLN A O 1
ATOM 682 N N . ASP A 1 85 ? 8.812 6.083 -21.733 1.00 87.88 85 ASP A N 1
ATOM 683 C CA . ASP A 1 85 ? 7.368 6.266 -21.632 1.00 87.88 85 ASP A CA 1
ATOM 684 C C . ASP A 1 85 ? 6.916 5.960 -20.200 1.00 87.88 85 ASP A C 1
ATOM 686 O O . ASP A 1 85 ? 7.313 4.964 -19.600 1.00 87.88 85 ASP A O 1
ATOM 690 N N . TYR A 1 86 ? 6.083 6.828 -19.636 1.00 82.19 86 TYR A N 1
ATOM 691 C CA . TYR A 1 86 ? 5.526 6.664 -18.295 1.00 82.19 86 TYR A CA 1
ATOM 692 C C . TYR A 1 86 ? 4.282 5.764 -18.275 1.00 82.19 86 TYR A C 1
ATOM 694 O O . TYR A 1 86 ? 3.957 5.188 -17.236 1.00 82.19 86 TYR A O 1
ATOM 702 N N . PHE A 1 87 ? 3.584 5.636 -19.407 1.00 86.81 87 PHE A N 1
ATOM 703 C CA . PHE A 1 87 ? 2.244 5.053 -19.497 1.00 86.81 87 PHE A CA 1
ATOM 704 C C . PHE A 1 87 ? 2.183 3.760 -20.301 1.00 86.81 87 PHE A C 1
ATOM 706 O O . PHE A 1 87 ? 1.089 3.286 -20.597 1.00 86.81 87 PHE A O 1
ATOM 713 N N . MET A 1 88 ? 3.329 3.136 -20.574 1.00 88.38 88 MET A N 1
ATOM 714 C CA . MET A 1 88 ? 3.394 1.880 -21.321 1.00 88.38 88 MET A CA 1
ATOM 715 C C . MET A 1 88 ? 2.485 0.772 -20.759 1.00 88.38 88 MET A C 1
ATOM 717 O O . MET A 1 88 ? 1.951 -0.043 -21.507 1.00 88.38 88 MET A O 1
ATOM 721 N N . TYR A 1 89 ? 2.274 0.755 -19.439 1.00 91.06 89 TYR A N 1
ATOM 722 C CA . TYR A 1 89 ? 1.410 -0.209 -18.755 1.00 91.06 89 TYR A CA 1
ATOM 723 C C . TYR A 1 89 ? 0.296 0.511 -17.982 1.00 91.06 89 TYR A C 1
ATOM 725 O O . TYR A 1 89 ? 0.340 0.579 -16.748 1.00 91.06 89 TYR A O 1
ATOM 733 N N . PRO A 1 90 ? -0.724 1.052 -18.672 1.00 94.06 90 PRO A N 1
ATOM 734 C CA . PRO A 1 90 ? -1.658 2.006 -18.078 1.00 94.06 90 PRO A CA 1
ATOM 735 C C . PRO A 1 90 ? -2.518 1.377 -16.978 1.00 94.06 90 PRO A C 1
ATOM 737 O O . PRO A 1 90 ? -2.759 2.004 -15.950 1.00 94.06 90 PRO A O 1
ATOM 740 N N . VAL A 1 91 ? -2.926 0.113 -17.130 1.00 96.38 91 VAL A N 1
ATOM 741 C CA . VAL A 1 91 ? -3.732 -0.593 -16.118 1.00 96.38 91 VAL A CA 1
ATOM 742 C C . VAL A 1 91 ? -2.942 -0.802 -14.819 1.00 96.38 91 VAL A C 1
ATOM 744 O O . VAL A 1 91 ? -3.440 -0.489 -13.738 1.00 96.38 91 VAL A O 1
ATOM 747 N N . HIS A 1 92 ? -1.697 -1.283 -14.910 1.00 96.00 92 HIS A N 1
ATOM 748 C CA . HIS A 1 92 ? -0.829 -1.485 -13.743 1.00 96.00 92 HIS A CA 1
ATOM 749 C C . HIS A 1 92 ? -0.446 -0.154 -13.080 1.00 96.00 92 HIS A C 1
ATOM 751 O O . HIS A 1 92 ? -0.404 -0.056 -11.852 1.00 96.00 92 HIS A O 1
ATOM 757 N N . PHE A 1 93 ? -0.214 0.882 -13.890 1.00 97.12 93 PHE A N 1
ATOM 758 C CA . PHE A 1 93 ? 0.067 2.233 -13.419 1.00 97.12 93 PHE A CA 1
ATOM 759 C C . PHE A 1 93 ? -1.123 2.825 -12.653 1.00 97.12 93 PHE A C 1
ATOM 761 O O . PHE A 1 93 ? -0.966 3.239 -11.506 1.00 97.12 93 PHE A O 1
ATOM 768 N N . LEU A 1 94 ? -2.325 2.831 -13.242 1.00 98.06 94 LEU A N 1
ATOM 769 C CA . LEU A 1 94 ? -3.520 3.426 -12.632 1.00 98.06 94 LEU A CA 1
ATOM 770 C C . LEU A 1 94 ? -3.966 2.671 -11.375 1.00 98.06 94 LEU A C 1
ATOM 772 O O . LEU A 1 94 ? -4.372 3.297 -10.391 1.00 98.06 94 LEU A O 1
ATOM 776 N N . ASN A 1 95 ? -3.849 1.339 -11.367 1.00 98.44 95 ASN A N 1
ATOM 777 C CA . ASN A 1 95 ? -4.104 0.547 -10.165 1.00 98.44 95 ASN A CA 1
ATOM 778 C C . ASN A 1 95 ? -3.094 0.890 -9.054 1.00 98.44 95 ASN A C 1
ATOM 780 O O . ASN A 1 95 ? -3.497 1.148 -7.919 1.00 98.44 95 ASN A O 1
ATOM 784 N N . GLY A 1 96 ? -1.802 0.996 -9.384 1.00 98.25 96 GLY A N 1
ATOM 785 C CA . GLY A 1 96 ? -0.758 1.428 -8.451 1.00 98.25 96 GLY A CA 1
ATOM 786 C C . GLY A 1 96 ? -0.991 2.838 -7.901 1.00 98.25 96 GLY A C 1
ATOM 787 O O . GLY A 1 96 ? -0.901 3.048 -6.690 1.00 98.25 96 GLY A O 1
ATOM 788 N N . LEU A 1 97 ? -1.374 3.784 -8.763 1.00 98.56 97 LEU A N 1
ATOM 789 C CA . LEU A 1 97 ? -1.723 5.151 -8.376 1.00 98.56 97 LEU A CA 1
ATOM 790 C C . LEU A 1 97 ? -2.897 5.153 -7.387 1.00 98.56 97 LEU A C 1
ATOM 792 O O . LEU A 1 97 ? -2.831 5.775 -6.328 1.00 98.56 97 LEU A O 1
ATOM 796 N N . THR A 1 98 ? -3.938 4.378 -7.688 1.00 98.75 98 THR A N 1
ATOM 797 C CA . THR A 1 98 ? -5.102 4.216 -6.808 1.00 98.75 98 THR A CA 1
ATOM 798 C C . THR A 1 98 ? -4.693 3.660 -5.443 1.00 98.75 98 THR A C 1
ATOM 800 O O . THR A 1 98 ? -5.107 4.189 -4.410 1.00 98.75 98 THR A O 1
ATOM 803 N N . VAL A 1 99 ? -3.834 2.635 -5.411 1.00 98.81 99 VAL A N 1
ATOM 804 C CA . VAL A 1 99 ? -3.310 2.054 -4.167 1.00 98.81 99 VAL A CA 1
ATOM 805 C C . VAL A 1 99 ? -2.584 3.104 -3.324 1.00 98.81 99 VAL A C 1
ATOM 807 O O . VAL A 1 99 ? -2.879 3.217 -2.131 1.00 98.81 99 VAL A O 1
ATOM 810 N N . ILE A 1 100 ? -1.665 3.887 -3.902 1.00 98.75 100 ILE A N 1
ATOM 811 C CA . ILE A 1 100 ? -0.905 4.878 -3.123 1.00 98.75 100 ILE A CA 1
ATOM 812 C C . ILE A 1 100 ? -1.794 6.025 -2.630 1.00 98.75 100 ILE A C 1
ATOM 814 O O . ILE A 1 100 ? -1.640 6.469 -1.488 1.00 98.75 100 ILE A O 1
ATOM 818 N N . SER A 1 101 ? -2.780 6.453 -3.424 1.00 98.81 101 SER A N 1
ATOM 819 C CA . SER A 1 101 ? -3.757 7.463 -3.014 1.00 98.81 101 SER A CA 1
ATOM 820 C C . SER A 1 101 ? -4.605 6.961 -1.847 1.00 98.81 101 SER A C 1
ATOM 822 O O . SER A 1 101 ? -4.737 7.649 -0.832 1.00 98.81 101 SER A O 1
ATOM 824 N N . LEU A 1 102 ? -5.124 5.732 -1.929 1.00 98.81 102 LEU A N 1
ATOM 825 C CA . LEU A 1 102 ? -5.891 5.125 -0.841 1.00 98.81 102 LEU A CA 1
ATOM 826 C C . LEU A 1 102 ? -5.032 4.889 0.405 1.00 98.81 102 LEU A C 1
ATOM 828 O O . LEU A 1 102 ? -5.524 5.072 1.520 1.00 98.81 102 LEU A O 1
ATOM 832 N N . ALA A 1 103 ? -3.756 4.524 0.258 1.00 98.62 103 ALA A N 1
ATOM 833 C CA . ALA A 1 103 ? -2.833 4.370 1.381 1.00 98.62 103 ALA A CA 1
ATOM 834 C C . ALA A 1 103 ? -2.605 5.707 2.109 1.00 98.62 103 ALA A C 1
ATOM 836 O O . ALA A 1 103 ? -2.689 5.762 3.342 1.00 98.62 103 ALA A O 1
ATOM 837 N N . ALA A 1 104 ? -2.415 6.799 1.362 1.00 98.56 104 ALA A N 1
ATOM 838 C CA . ALA A 1 104 ? -2.314 8.145 1.919 1.00 98.56 104 ALA A CA 1
ATOM 839 C C . ALA A 1 104 ? -3.608 8.559 2.644 1.00 98.56 104 ALA A C 1
ATOM 841 O O . ALA A 1 104 ? -3.562 8.984 3.803 1.00 98.56 104 ALA A O 1
ATOM 842 N N . VAL A 1 105 ? -4.776 8.349 2.025 1.00 98.62 105 VAL A N 1
ATOM 843 C CA . VAL A 1 105 ? -6.082 8.604 2.660 1.00 98.62 105 VAL A CA 1
ATOM 844 C C . VAL A 1 105 ? -6.252 7.763 3.929 1.00 98.62 105 VAL A C 1
ATOM 846 O O . VAL A 1 105 ? -6.657 8.283 4.967 1.00 98.62 105 VAL A O 1
ATOM 849 N N . THR A 1 106 ? -5.880 6.484 3.899 1.00 98.31 106 THR A N 1
ATOM 850 C CA . THR A 1 106 ? -5.962 5.571 5.052 1.00 98.31 106 THR A CA 1
ATOM 851 C C . THR A 1 106 ? -5.121 6.065 6.225 1.00 98.31 106 THR A C 1
ATOM 853 O O . THR A 1 106 ? -5.561 5.985 7.379 1.00 98.31 106 THR A O 1
ATOM 856 N N . PHE A 1 107 ? -3.935 6.615 5.950 1.00 98.25 107 PHE A N 1
ATOM 857 C CA . PHE A 1 107 ? -3.095 7.251 6.960 1.00 98.25 107 PHE A CA 1
ATOM 858 C C . PHE A 1 107 ? -3.752 8.504 7.541 1.00 98.25 107 PHE A C 1
ATOM 860 O O . PHE A 1 107 ? -3.823 8.630 8.766 1.00 98.25 107 PHE A O 1
ATOM 867 N N . LEU A 1 108 ? -4.307 9.389 6.710 1.00 98.38 108 LEU A N 1
ATOM 868 C CA . LEU A 1 108 ? -5.025 10.579 7.182 1.00 98.38 108 LEU A CA 1
ATOM 869 C C . LEU A 1 108 ? -6.240 10.212 8.047 1.00 98.38 108 LEU A C 1
ATOM 871 O O . LEU A 1 108 ? -6.409 10.762 9.138 1.00 98.38 108 LEU A O 1
ATOM 875 N N . VAL A 1 109 ? -7.031 9.224 7.623 1.00 97.88 109 VAL A N 1
ATOM 876 C CA . VAL A 1 109 ? -8.154 8.671 8.398 1.00 97.88 109 VAL A CA 1
ATOM 877 C C . VAL A 1 109 ? -7.666 8.097 9.729 1.00 97.88 109 VAL A C 1
ATOM 879 O O . VAL A 1 109 ? -8.295 8.319 10.765 1.00 97.88 109 VAL A O 1
ATOM 882 N N . SER A 1 110 ? -6.517 7.413 9.747 1.00 96.88 110 SER A N 1
ATOM 883 C CA . SER A 1 110 ? -5.973 6.826 10.978 1.00 96.88 110 SER A CA 1
ATOM 884 C C . SER A 1 110 ? -5.721 7.869 12.076 1.00 96.88 110 SER A C 1
ATOM 886 O O . SER A 1 110 ? -5.913 7.575 13.257 1.00 96.88 110 SER A O 1
ATOM 888 N N . ARG A 1 111 ? -5.388 9.115 11.699 1.00 96.31 111 ARG A N 1
ATOM 889 C CA . ARG A 1 111 ? -5.156 10.232 12.633 1.00 96.31 111 ARG A CA 1
ATOM 890 C C . ARG A 1 111 ? -6.436 10.722 13.317 1.00 96.31 111 ARG A C 1
ATOM 892 O O . ARG A 1 111 ? -6.357 11.424 14.322 1.00 96.31 111 ARG A O 1
ATOM 899 N N . LYS A 1 112 ? -7.612 10.359 12.798 1.00 96.50 112 LYS A N 1
ATOM 900 C CA . LYS A 1 112 ? -8.920 10.692 13.385 1.00 96.50 112 LYS A CA 1
ATOM 901 C C . LYS A 1 112 ? -9.403 9.648 14.404 1.00 96.50 112 LYS A C 1
ATOM 903 O O . LYS A 1 112 ? -10.323 9.925 15.170 1.00 96.50 112 LYS A O 1
ATOM 908 N N . ILE A 1 113 ? -8.773 8.470 14.471 1.00 95.38 113 ILE A N 1
ATOM 909 C CA . ILE A 1 113 ? -9.199 7.366 15.345 1.00 95.38 113 ILE A CA 1
ATOM 910 C C . ILE A 1 113 ? -8.810 7.630 16.812 1.00 95.38 113 ILE A C 1
ATOM 912 O O . ILE A 1 113 ? -7.635 7.591 17.179 1.00 95.38 113 ILE A O 1
ATOM 916 N N . ARG A 1 114 ? -9.812 7.794 17.688 1.00 90.69 114 ARG A N 1
ATOM 917 C CA . ARG A 1 114 ? -9.660 7.949 19.155 1.00 90.69 114 ARG A CA 1
ATOM 918 C C . ARG A 1 114 ? -10.103 6.694 19.924 1.00 90.69 114 ARG A C 1
ATOM 920 O O . ARG A 1 114 ? -10.614 5.740 19.338 1.00 90.69 114 ARG A O 1
ATOM 927 N N . ALA A 1 115 ? -9.902 6.658 21.247 1.00 79.94 115 ALA A N 1
ATOM 928 C CA . ALA A 1 115 ? -10.075 5.460 22.089 1.00 79.94 115 ALA A CA 1
ATOM 929 C C . ALA A 1 115 ? -11.456 4.775 21.976 1.00 79.94 115 ALA A C 1
ATOM 931 O O . ALA A 1 115 ? -11.494 3.547 21.892 1.00 79.94 115 ALA A O 1
ATOM 932 N N . LYS A 1 116 ? -12.547 5.550 21.884 1.00 83.00 116 LYS A N 1
ATOM 933 C CA . LYS A 1 116 ? -13.942 5.065 21.771 1.00 83.00 116 LYS A CA 1
ATOM 934 C C . LYS A 1 116 ? -14.590 5.306 20.399 1.00 83.00 116 LYS A C 1
ATOM 936 O O . LYS A 1 116 ? -15.755 5.003 20.204 1.00 83.00 116 LYS A O 1
ATOM 941 N N . GLU A 1 117 ? -13.838 5.862 19.458 1.00 88.81 117 GLU A N 1
ATOM 942 C CA . GLU A 1 117 ? -14.339 6.241 18.136 1.00 88.81 117 GLU A CA 1
ATOM 943 C C . GLU A 1 117 ? -14.544 4.986 17.263 1.00 88.81 117 GLU A C 1
ATOM 945 O O . GLU A 1 117 ? -13.656 4.128 17.224 1.00 88.81 117 GLU A O 1
ATOM 950 N N . THR A 1 118 ? -15.698 4.853 16.601 1.00 90.62 118 THR A N 1
ATOM 951 C CA . THR A 1 118 ? -16.097 3.661 15.822 1.00 90.62 118 THR A CA 1
ATOM 952 C C . THR A 1 118 ? -16.253 3.918 14.320 1.00 90.62 118 THR A C 1
ATOM 954 O O . THR A 1 118 ? -16.015 3.000 13.523 1.00 90.62 118 THR A O 1
ATOM 957 N N . THR A 1 119 ? -16.609 5.137 13.921 1.00 95.88 119 THR A N 1
ATOM 958 C CA . THR A 1 119 ? -16.847 5.549 12.533 1.00 95.88 119 THR A CA 1
ATOM 959 C C . THR A 1 119 ? -15.552 5.537 11.726 1.00 95.88 119 THR A C 1
ATOM 961 O O . THR A 1 119 ? -15.433 4.761 10.777 1.00 95.88 119 THR A O 1
ATOM 964 N N . TRP A 1 120 ? -14.527 6.290 12.130 1.00 97.56 120 TRP A N 1
ATOM 965 C CA . TRP A 1 120 ? -13.235 6.346 11.435 1.00 97.56 120 TRP A CA 1
ATOM 966 C C . TRP A 1 120 ? -12.506 5.006 11.456 1.00 97.56 120 TRP A C 1
ATOM 968 O O . TRP A 1 120 ? -11.807 4.678 10.502 1.00 97.56 120 TRP A O 1
ATOM 978 N N . ARG A 1 121 ? -12.712 4.173 12.484 1.00 96.12 121 ARG A N 1
ATOM 979 C CA . ARG A 1 121 ? -12.224 2.779 12.472 1.00 96.12 121 ARG A CA 1
ATOM 980 C C . ARG A 1 121 ? -12.874 1.930 11.390 1.00 96.12 121 ARG A C 1
ATOM 982 O O . ARG A 1 121 ? -12.226 1.033 10.857 1.00 96.12 121 ARG A O 1
ATOM 989 N N . THR A 1 122 ? -14.153 2.160 11.117 1.00 97.06 122 THR A N 1
ATOM 990 C CA . THR A 1 122 ? -14.903 1.429 10.092 1.00 97.06 122 THR A CA 1
ATOM 991 C C . THR A 1 122 ? -14.528 1.919 8.699 1.00 97.06 122 THR A C 1
ATOM 993 O O . THR A 1 122 ? -14.230 1.088 7.848 1.00 97.06 122 THR A O 1
ATOM 996 N N . VAL A 1 123 ? -14.403 3.235 8.505 1.00 98.31 123 VAL A N 1
ATOM 997 C CA . VAL A 1 123 ? -13.862 3.822 7.268 1.00 98.31 123 VAL A CA 1
ATOM 998 C C . VAL A 1 123 ? -12.452 3.290 6.990 1.00 98.31 123 VAL A C 1
ATOM 1000 O O . VAL A 1 123 ? -12.208 2.725 5.931 1.00 98.31 123 VAL A O 1
ATOM 1003 N N . HIS A 1 124 ? -11.543 3.368 7.969 1.00 98.19 124 HIS A N 1
ATOM 1004 C CA . HIS A 1 124 ? -10.179 2.839 7.848 1.00 98.19 124 HIS A CA 1
ATOM 1005 C C . HIS A 1 124 ? -10.158 1.349 7.486 1.00 98.19 124 HIS A C 1
ATOM 1007 O O . HIS A 1 124 ? -9.350 0.921 6.669 1.00 98.19 124 HIS A O 1
ATOM 1013 N N . TYR A 1 125 ? -11.053 0.555 8.081 1.00 98.31 125 TYR A N 1
ATOM 1014 C CA . TYR A 1 125 ? -11.172 -0.867 7.780 1.00 98.31 125 TYR A CA 1
ATOM 1015 C C . TYR A 1 125 ? -11.564 -1.117 6.319 1.00 98.31 125 TYR A C 1
ATOM 1017 O O . TYR A 1 125 ? -10.901 -1.909 5.658 1.00 98.31 125 TYR A O 1
ATOM 1025 N N . PHE A 1 126 ? -12.598 -0.443 5.811 1.00 98.62 126 PHE A N 1
ATOM 1026 C CA . PHE A 1 126 ? -13.054 -0.651 4.435 1.00 98.62 126 PHE A CA 1
ATOM 1027 C C . PHE A 1 126 ? -12.026 -0.187 3.404 1.00 98.62 126 PHE A C 1
ATOM 1029 O O . PHE A 1 126 ? -11.761 -0.924 2.457 1.00 98.62 126 PHE A O 1
ATOM 1036 N N . ILE A 1 127 ? -11.383 0.966 3.621 1.00 98.69 127 ILE A N 1
ATOM 1037 C CA . ILE A 1 127 ? -10.300 1.414 2.734 1.00 98.69 127 ILE A CA 1
ATOM 1038 C C . ILE A 1 127 ? -9.133 0.418 2.784 1.00 98.69 127 ILE A C 1
ATOM 1040 O O . ILE A 1 127 ? -8.602 0.042 1.744 1.00 98.69 127 ILE A O 1
ATOM 1044 N N . GLY A 1 128 ? -8.772 -0.078 3.972 1.00 98.50 128 GLY A N 1
ATOM 1045 C CA . GLY A 1 128 ? -7.731 -1.093 4.128 1.00 98.50 128 GLY A CA 1
ATOM 1046 C C . GLY A 1 128 ? -8.037 -2.395 3.380 1.00 98.50 128 GLY A C 1
ATOM 1047 O O . GLY A 1 128 ? -7.159 -2.926 2.710 1.00 98.50 128 GLY A O 1
ATOM 1048 N N . VAL A 1 129 ? -9.276 -2.894 3.445 1.00 98.69 129 VAL A N 1
ATOM 1049 C CA . VAL A 1 129 ? -9.706 -4.080 2.678 1.00 98.69 129 VAL A CA 1
ATOM 1050 C C . VAL A 1 129 ? -9.615 -3.823 1.175 1.00 98.69 129 VAL A C 1
ATOM 1052 O O . VAL A 1 129 ? -9.078 -4.662 0.455 1.00 98.69 129 VAL A O 1
ATOM 1055 N N . LEU A 1 130 ? -10.076 -2.658 0.713 1.00 98.81 130 LEU A N 1
ATOM 1056 C CA . LEU A 1 130 ? -9.978 -2.276 -0.694 1.00 98.81 130 LEU A CA 1
ATOM 1057 C C . LEU A 1 130 ? -8.518 -2.241 -1.167 1.00 98.81 130 LEU A C 1
ATOM 1059 O O . LEU A 1 130 ? -8.208 -2.813 -2.206 1.00 98.81 130 LEU A O 1
ATOM 1063 N N . ILE A 1 131 ? -7.605 -1.661 -0.379 1.00 98.81 131 ILE A N 1
ATOM 1064 C CA . ILE A 1 131 ? -6.165 -1.669 -0.681 1.00 98.81 131 ILE A CA 1
ATOM 1065 C C . ILE A 1 131 ? -5.644 -3.101 -0.840 1.00 98.81 131 ILE A C 1
ATOM 1067 O O . ILE A 1 131 ? -4.937 -3.374 -1.802 1.00 98.81 131 ILE A O 1
ATOM 1071 N N . LEU A 1 132 ? -5.991 -4.028 0.061 1.00 98.81 132 LEU A N 1
ATOM 1072 C CA . LEU A 1 132 ? -5.518 -5.416 -0.036 1.00 98.81 132 LEU A CA 1
ATOM 1073 C C . LEU A 1 132 ? -5.993 -6.104 -1.322 1.00 98.81 132 LEU A C 1
ATOM 1075 O O . LEU A 1 132 ? -5.209 -6.814 -1.945 1.00 98.81 132 LEU A O 1
ATOM 1079 N N . ILE A 1 133 ? -7.238 -5.865 -1.744 1.00 98.81 133 ILE A N 1
ATOM 1080 C CA . ILE A 1 133 ? -7.766 -6.385 -3.015 1.00 98.81 133 ILE A CA 1
ATOM 1081 C C . ILE A 1 133 ? -6.986 -5.794 -4.195 1.00 98.81 133 ILE A C 1
ATOM 1083 O O . ILE A 1 133 ? -6.507 -6.531 -5.055 1.00 98.81 133 ILE A O 1
ATOM 1087 N N . LEU A 1 134 ? -6.798 -4.473 -4.215 1.00 98.81 134 LEU A N 1
ATOM 1088 C CA . LEU A 1 134 ? -6.062 -3.796 -5.284 1.00 98.81 134 LEU A CA 1
ATOM 1089 C C . LEU A 1 134 ? -4.585 -4.210 -5.334 1.00 98.81 134 LEU A C 1
ATOM 1091 O O . LEU A 1 134 ? -4.013 -4.256 -6.418 1.00 98.81 134 LEU A O 1
ATOM 1095 N N . LEU A 1 135 ? -3.966 -4.560 -4.203 1.00 98.75 135 LEU A N 1
ATOM 1096 C CA . LEU A 1 135 ? -2.599 -5.091 -4.160 1.00 98.75 135 LEU A CA 1
ATOM 1097 C C . LEU A 1 135 ? -2.493 -6.501 -4.762 1.00 98.75 135 LEU A C 1
ATOM 1099 O O . LEU A 1 135 ? -1.474 -6.809 -5.377 1.00 98.75 135 LEU A O 1
ATOM 1103 N N . ILE A 1 136 ? -3.532 -7.339 -4.644 1.00 98.69 136 ILE A N 1
ATOM 1104 C CA . ILE A 1 136 ? -3.590 -8.630 -5.356 1.00 98.69 136 ILE A CA 1
ATOM 1105 C C . ILE A 1 136 ? -3.622 -8.381 -6.864 1.00 98.69 136 ILE A C 1
ATOM 1107 O O . ILE A 1 136 ? -2.844 -8.983 -7.601 1.00 98.69 136 ILE A O 1
ATOM 1111 N N . LEU A 1 137 ? -4.472 -7.454 -7.319 1.00 98.50 137 LEU A N 1
ATOM 1112 C CA . LEU A 1 137 ? -4.525 -7.063 -8.730 1.00 98.50 137 LEU A CA 1
ATOM 1113 C C . LEU A 1 137 ? -3.195 -6.452 -9.196 1.00 98.50 137 LEU A C 1
ATOM 1115 O O . LEU A 1 137 ? -2.717 -6.778 -10.280 1.00 98.50 137 LEU A O 1
ATOM 1119 N N . GLN A 1 138 ? -2.551 -5.634 -8.356 1.00 98.19 138 GLN A N 1
ATOM 1120 C CA . GLN A 1 138 ? -1.244 -5.049 -8.654 1.00 98.19 138 GLN A CA 1
ATOM 1121 C C . GLN A 1 138 ? -0.191 -6.137 -8.867 1.00 98.19 138 GLN A C 1
ATOM 1123 O O . GLN A 1 138 ? 0.541 -6.084 -9.855 1.00 98.19 138 GLN A O 1
ATOM 1128 N N . ALA A 1 139 ? -0.135 -7.133 -7.975 1.00 98.06 139 ALA A N 1
ATOM 1129 C CA . ALA A 1 139 ? 0.762 -8.275 -8.114 1.00 98.06 139 ALA A CA 1
ATOM 1130 C C . ALA A 1 139 ? 0.460 -9.074 -9.384 1.00 98.06 139 ALA A C 1
ATOM 1132 O O . ALA A 1 139 ? 1.381 -9.386 -10.132 1.00 98.06 139 ALA A O 1
ATOM 1133 N N . TYR A 1 140 ? -0.815 -9.363 -9.652 1.00 97.62 140 TYR A N 1
ATOM 1134 C CA . TYR A 1 140 ? -1.234 -10.104 -10.839 1.00 97.62 140 TYR A CA 1
ATOM 1135 C C . TYR A 1 140 ? -0.764 -9.425 -12.133 1.00 97.62 140 TYR A C 1
ATOM 1137 O O . TYR A 1 140 ? -0.079 -10.052 -12.941 1.00 97.62 140 TYR A O 1
ATOM 1145 N N . PHE A 1 141 ? -1.053 -8.131 -12.306 1.00 95.88 141 PHE A N 1
ATOM 1146 C CA . PHE A 1 141 ? -0.605 -7.389 -13.486 1.00 95.88 141 PHE A CA 1
ATOM 1147 C C . PHE A 1 141 ? 0.923 -7.287 -13.559 1.00 95.88 141 PHE A C 1
ATOM 1149 O O . PHE A 1 141 ? 1.489 -7.462 -14.634 1.00 95.88 141 PHE A O 1
ATOM 1156 N N . GLY A 1 142 ? 1.601 -7.069 -12.427 1.00 95.31 142 GLY A N 1
ATOM 1157 C CA . GLY A 1 142 ? 3.064 -6.994 -12.385 1.00 95.31 142 GLY A CA 1
ATOM 1158 C C . GLY A 1 142 ? 3.741 -8.308 -12.786 1.00 95.31 142 GLY A C 1
ATOM 1159 O O . GLY A 1 142 ? 4.695 -8.301 -13.558 1.00 95.31 142 GLY A O 1
ATOM 1160 N N . ILE A 1 143 ? 3.222 -9.449 -12.323 1.00 95.44 143 ILE A N 1
ATOM 1161 C CA . ILE A 1 143 ? 3.715 -10.781 -12.703 1.00 95.44 143 ILE A CA 1
ATOM 1162 C C . ILE A 1 143 ? 3.480 -11.030 -14.194 1.00 95.44 143 ILE A C 1
ATOM 1164 O O . ILE A 1 143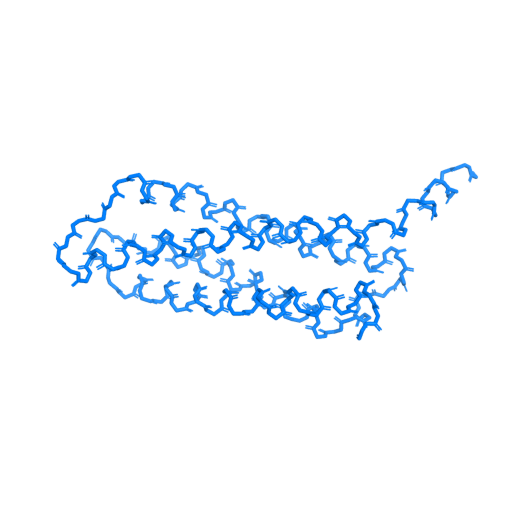 ? 4.400 -11.468 -14.883 1.00 95.44 143 ILE A O 1
ATOM 1168 N N . ARG A 1 144 ? 2.289 -10.701 -14.715 1.00 93.69 144 ARG A N 1
ATOM 1169 C CA . ARG A 1 144 ? 2.014 -10.812 -16.154 1.00 93.69 144 ARG A CA 1
ATOM 1170 C C . ARG A 1 144 ? 3.000 -10.006 -16.994 1.00 93.69 144 ARG A C 1
ATOM 1172 O O . ARG A 1 144 ? 3.545 -10.535 -17.954 1.00 93.69 144 ARG A O 1
ATOM 1179 N N . MET A 1 145 ? 3.299 -8.773 -16.587 1.00 90.25 145 MET A N 1
ATOM 1180 C CA . MET A 1 145 ? 4.297 -7.930 -17.253 1.00 90.25 145 MET A CA 1
ATOM 1181 C C . MET A 1 145 ? 5.714 -8.516 -17.186 1.00 90.25 145 MET A C 1
ATOM 1183 O O . MET A 1 145 ? 6.448 -8.452 -18.169 1.00 90.25 145 MET A O 1
ATOM 1187 N N . LEU A 1 146 ? 6.115 -9.094 -16.047 1.00 88.81 146 LEU A N 1
ATOM 1188 C CA . LEU A 1 146 ? 7.450 -9.682 -15.883 1.00 88.81 146 LEU A CA 1
ATOM 1189 C C . LEU A 1 146 ? 7.685 -10.885 -16.800 1.00 88.81 146 LEU A C 1
ATOM 1191 O O . LEU A 1 146 ? 8.789 -11.028 -17.328 1.00 88.81 146 LEU A O 1
ATOM 1195 N N . PHE A 1 147 ? 6.661 -11.722 -16.980 1.00 86.12 147 PHE A N 1
ATOM 1196 C CA . PHE A 1 147 ? 6.740 -12.967 -17.747 1.00 86.12 147 PHE A CA 1
ATOM 1197 C C . PHE A 1 147 ? 6.100 -12.885 -19.140 1.00 86.12 147 PHE A C 1
ATOM 1199 O O . PHE A 1 147 ? 6.049 -13.898 -19.829 1.00 86.12 147 PHE A O 1
ATOM 1206 N N . ALA A 1 148 ? 5.639 -11.699 -19.553 1.00 76.94 148 ALA A N 1
ATOM 1207 C CA . ALA A 1 148 ? 4.914 -11.476 -20.807 1.00 76.94 148 ALA A CA 1
ATOM 1208 C C . ALA A 1 148 ? 3.718 -12.434 -21.010 1.00 76.94 148 ALA A C 1
ATOM 1210 O O . ALA A 1 148 ? 3.441 -12.870 -22.126 1.00 76.94 148 ALA A O 1
ATOM 1211 N N . LEU A 1 149 ? 3.027 -12.768 -19.914 1.00 55.75 149 LEU A N 1
ATOM 1212 C CA . LEU A 1 149 ? 1.795 -13.567 -19.914 1.00 55.75 149 LEU A CA 1
ATOM 1213 C C . LEU A 1 149 ? 0.600 -12.716 -20.311 1.00 55.75 149 LEU A C 1
ATOM 1215 O O . LEU A 1 149 ? 0.620 -11.493 -20.035 1.00 55.75 149 LEU A O 1
#

Secondary structure (DSSP, 8-state):
-HHHHHHHHHHHHHHHHHHHHHHHHHHHHHHHHHHHHHHHHHHHTTPPPPHHHHHHHHHHHHHHHHHHHHHHHHHHHHHHHHHS-S-SSHHHHHHHHHHHHHHHHHHHHHTT--TT--HHHHHHHHHHHHHHHHHHHHHHHHHHHHHT-

pLDDT: mean 93.61, std 8.09, range [55.75, 98.81]

Foldseek 3Di:
DVVVVVCVVCLVCLLVVLLVLLVVLLVVLVVLLVLLVQCVVCVVVVHHRDPVSVCVNVVCLVVSLVSLVVSLVSVQVSCCSVPVDSCPPVVLNVLSVLLSVLSVVLVVLVVVDDDPDDVSSVVSSVSSVVSSVSSVVNSVSSVCVNVVD